Protein AF-A0A353T0E8-F1 (afdb_monomer)

Radius of gyration: 12.52 Å; Cα contacts (8 Å, |Δi|>4): 162; chains: 1; bounding box: 28×27×41 Å

Nearest PDB structures (foldseek):
  6jbz-assembly1_D  TM=9.126E-01  e=7.815E-09  Mycobacterium tuberculosis
  6jc0-assembly1_A  TM=8.804E-01  e=8.354E-09  Mycolicibacterium smegmatis MC2 155
  3po0-assembly1_A  TM=8.542E-01  e=2.592E-08  Haloferax volcanii DS2
  2m19-assembly1_A  TM=8.046E-01  e=1.858E-08  Haloferax volcanii DS2
  4hro-assembly1_A  TM=8.906E-01  e=2.669E-07  Haloferax volcanii DS2

Solvent-accessible surface area (backbone atoms only — not comparable to full-atom values): 5400 Å² total; per-residue (Å²): 133,64,69,24,44,33,34,41,36,37,39,75,71,49,16,66,42,61,74,40,51,65,50,77,45,82,40,56,64,81,38,26,48,45,56,53,50,55,48,43,72,75,68,46,44,74,65,33,35,62,66,50,31,52,98,88,37,79,28,87,57,48,46,44,22,51,73,89,39,79,55,58,92,87,53,39,79,43,72,56,54,67,74,40,39,38,37,44,37,60,64,70,82,77,125

Foldseek 3Di:
DDKAKEKEAEDDCLCVQQVHRIDIDIDHAFAFLLVVLVVCCPPGHPSNNCQQDDPRHGDPQKWKDKQNHTDDPPRRSHTDHHPIYIYIDGNPPDD

Structure (mmCIF, N/CA/C/O backbone):
data_AF-A0A353T0E8-F1
#
_entry.id   AF-A0A353T0E8-F1
#
loop_
_atom_site.group_PDB
_atom_site.id
_atom_site.type_symbol
_atom_site.label_atom_id
_atom_site.label_alt_id
_atom_site.label_comp_id
_atom_site.label_asym_id
_atom_site.label_entity_id
_atom_site.label_seq_id
_atom_site.pdbx_PDB_ins_code
_atom_site.Cartn_x
_atom_site.Cartn_y
_atom_site.Cartn_z
_atom_site.occupancy
_atom_site.B_iso_or_equiv
_atom_site.auth_seq_id
_atom_site.auth_comp_id
_atom_site.auth_asym_id
_atom_site.auth_atom_id
_atom_site.pdbx_PDB_model_num
ATOM 1 N N . MET A 1 1 ? -8.148 3.061 22.865 1.00 60.78 1 MET A N 1
ATOM 2 C CA . MET A 1 1 ? -7.790 3.731 21.601 1.00 60.78 1 MET A CA 1
ATOM 3 C C . MET A 1 1 ? -8.429 2.912 20.509 1.00 60.78 1 MET A C 1
ATOM 5 O O . MET A 1 1 ? -8.284 1.699 20.550 1.00 60.78 1 MET A O 1
ATOM 9 N N . SER A 1 2 ? -9.220 3.533 19.646 1.00 86.00 2 SER A N 1
ATOM 10 C CA . SER A 1 2 ? -9.810 2.830 18.513 1.00 86.00 2 SER A CA 1
ATOM 11 C C . SER A 1 2 ? -8.732 2.599 17.455 1.00 86.00 2 SER A C 1
ATOM 13 O O . SER A 1 2 ? -7.906 3.483 17.214 1.00 86.00 2 SER A O 1
ATOM 15 N N . GLU A 1 3 ? -8.729 1.423 16.845 1.00 93.00 3 GLU A N 1
ATOM 16 C CA . GLU A 1 3 ? -7.846 1.077 15.734 1.00 93.00 3 GLU A CA 1
ATOM 17 C C . GLU A 1 3 ? -8.686 0.843 14.480 1.00 93.00 3 GLU A C 1
ATOM 19 O O . GLU A 1 3 ? -9.836 0.403 14.550 1.00 93.00 3 GLU A O 1
ATOM 24 N N . ILE A 1 4 ? -8.101 1.145 13.330 1.00 95.31 4 ILE A N 1
ATOM 25 C CA . ILE A 1 4 ? -8.641 0.819 12.020 1.00 95.31 4 ILE A CA 1
ATOM 26 C C . ILE A 1 4 ? -7.766 -0.258 11.391 1.00 95.31 4 ILE A C 1
ATOM 28 O O . ILE A 1 4 ? -6.541 -0.225 11.489 1.00 95.31 4 ILE A O 1
ATOM 32 N N . THR A 1 5 ? -8.399 -1.214 10.731 1.00 95.56 5 THR A N 1
ATOM 33 C CA . THR A 1 5 ? -7.716 -2.212 9.914 1.00 95.56 5 THR A CA 1
ATOM 34 C C . THR A 1 5 ? -7.795 -1.771 8.466 1.00 95.56 5 THR A C 1
ATOM 36 O O . THR A 1 5 ? -8.886 -1.519 7.953 1.00 95.56 5 THR A O 1
ATOM 39 N N . VAL A 1 6 ? -6.645 -1.666 7.812 1.00 96.44 6 VAL A N 1
ATOM 40 C CA . VAL A 1 6 ? -6.540 -1.327 6.393 1.00 96.44 6 VAL A CA 1
ATOM 41 C C . VAL A 1 6 ? -5.859 -2.480 5.690 1.00 96.44 6 VAL A C 1
ATOM 43 O O . VAL A 1 6 ? -4.844 -3.000 6.155 1.00 96.44 6 VAL A O 1
ATOM 46 N N . SER A 1 7 ? -6.418 -2.892 4.562 1.00 96.12 7 SER A N 1
ATOM 47 C CA . SER A 1 7 ? -5.871 -4.000 3.796 1.00 96.12 7 SER A CA 1
ATOM 48 C C . SER A 1 7 ? -5.071 -3.490 2.603 1.00 96.12 7 SER A C 1
ATOM 50 O O . SER A 1 7 ? -5.528 -2.619 1.871 1.00 96.12 7 SER A O 1
ATOM 52 N N . ILE A 1 8 ? -3.854 -3.995 2.427 1.00 95.62 8 ILE A N 1
ATOM 53 C CA . ILE A 1 8 ? -2.921 -3.591 1.377 1.00 95.62 8 ILE A CA 1
ATOM 54 C C . ILE A 1 8 ? -2.781 -4.752 0.405 1.00 95.62 8 ILE A C 1
ATOM 56 O O . ILE A 1 8 ? -2.293 -5.822 0.771 1.00 95.62 8 ILE A O 1
ATOM 60 N N . SER A 1 9 ? -3.189 -4.532 -0.836 1.00 95.06 9 SER A N 1
ATOM 61 C CA . SER A 1 9 ? -3.134 -5.513 -1.913 1.00 95.06 9 SER A CA 1
ATOM 62 C C . SER A 1 9 ? -1.995 -5.173 -2.876 1.00 95.06 9 SER A C 1
ATOM 64 O O . SER A 1 9 ? -1.945 -4.083 -3.454 1.00 95.06 9 SER A O 1
ATOM 66 N N . TYR A 1 10 ? -1.078 -6.122 -3.055 1.00 93.44 10 TYR A N 1
ATOM 67 C CA . TYR A 1 10 ? 0.064 -6.015 -3.958 1.00 93.44 10 TYR A CA 1
ATOM 68 C C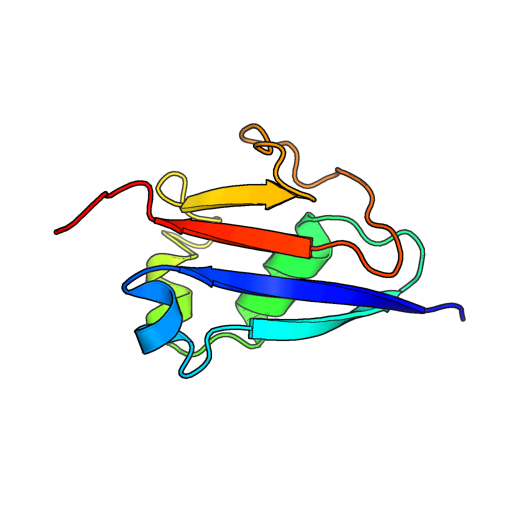 . TYR A 1 10 ? -0.244 -6.688 -5.292 1.00 93.44 10 TYR A C 1
ATOM 70 O O . TYR A 1 10 ? -0.748 -7.812 -5.335 1.00 93.44 10 TYR A O 1
ATOM 78 N N . PHE A 1 11 ? 0.121 -6.024 -6.388 1.00 90.81 11 PHE A N 1
ATOM 79 C CA . PHE A 1 11 ? -0.111 -6.526 -7.740 1.00 90.81 11 PHE A CA 1
ATOM 80 C C . PHE A 1 11 ? 1.185 -6.717 -8.528 1.00 90.81 11 PHE A C 1
ATOM 82 O O . PHE A 1 11 ? 2.198 -6.055 -8.290 1.00 90.81 11 PHE A O 1
ATOM 89 N N . ASN A 1 12 ? 1.121 -7.616 -9.514 1.00 88.75 12 ASN A N 1
ATOM 90 C CA . ASN A 1 12 ? 2.240 -7.976 -10.383 1.00 88.75 12 ASN A CA 1
ATOM 91 C C . ASN A 1 12 ? 3.485 -8.388 -9.563 1.00 88.75 12 ASN A C 1
ATOM 93 O O . ASN A 1 12 ? 3.362 -9.081 -8.550 1.00 88.75 12 ASN A O 1
ATOM 97 N N . ILE A 1 13 ? 4.672 -7.934 -9.970 1.00 87.69 13 ILE A N 1
ATOM 98 C CA . ILE A 1 13 ? 5.952 -8.226 -9.325 1.00 87.69 13 ILE A CA 1
ATOM 99 C C . ILE A 1 13 ? 6.008 -7.801 -7.847 1.00 87.69 13 ILE A C 1
ATOM 101 O O . ILE A 1 13 ? 6.744 -8.401 -7.066 1.00 87.69 13 ILE A O 1
ATOM 105 N N . LEU A 1 14 ? 5.187 -6.829 -7.420 1.00 89.44 14 LEU A N 1
ATOM 106 C CA . LEU A 1 14 ? 5.141 -6.407 -6.017 1.00 89.44 14 LEU A CA 1
ATOM 107 C C . LEU A 1 14 ? 4.651 -7.531 -5.103 1.00 89.44 14 LEU A C 1
ATOM 109 O O . LEU A 1 14 ? 5.160 -7.658 -3.996 1.00 89.44 14 LEU A O 1
ATOM 113 N N . ALA A 1 15 ? 3.721 -8.375 -5.563 1.00 90.75 15 ALA A N 1
ATOM 114 C CA . ALA A 1 15 ? 3.255 -9.519 -4.780 1.00 90.75 15 ALA A CA 1
ATOM 115 C C . ALA A 1 15 ? 4.368 -10.557 -4.576 1.00 90.75 15 ALA A C 1
ATOM 117 O O . ALA A 1 15 ? 4.481 -11.153 -3.507 1.00 90.75 15 ALA A O 1
ATOM 118 N N . SER A 1 16 ? 5.222 -10.748 -5.587 1.00 89.69 16 SER A N 1
ATOM 119 C CA . SER A 1 16 ? 6.399 -11.613 -5.484 1.00 89.69 16 SER A CA 1
ATOM 120 C C . SER A 1 16 ? 7.427 -11.048 -4.504 1.00 89.69 16 SER A C 1
ATOM 122 O O . SER A 1 16 ? 7.949 -11.797 -3.686 1.00 89.69 16 SER A O 1
ATOM 124 N N . TYR A 1 17 ? 7.683 -9.736 -4.536 1.00 90.50 17 TYR A N 1
ATOM 125 C CA . TYR A 1 17 ? 8.615 -9.085 -3.605 1.00 90.50 17 TYR A CA 1
ATOM 126 C C . TYR A 1 17 ? 8.082 -8.999 -2.172 1.00 90.50 17 TYR A C 1
ATOM 128 O O . TYR A 1 17 ? 8.854 -9.106 -1.219 1.00 90.50 17 TYR A O 1
ATOM 136 N N . ALA A 1 18 ? 6.770 -8.837 -2.006 1.00 89.06 18 ALA A N 1
ATOM 137 C CA . ALA A 1 18 ? 6.109 -8.885 -0.708 1.00 89.06 18 ALA A CA 1
ATOM 138 C C . ALA A 1 18 ? 6.007 -10.316 -0.148 1.00 89.06 18 ALA A C 1
ATOM 140 O O . ALA A 1 18 ? 5.788 -10.486 1.047 1.00 89.06 18 ALA A O 1
ATOM 141 N N . GLY A 1 19 ? 6.107 -11.345 -0.999 1.00 90.44 19 GLY A N 1
ATOM 142 C CA . GLY A 1 19 ? 5.848 -12.744 -0.637 1.00 90.44 19 GLY A CA 1
ATOM 143 C C . GLY A 1 19 ? 4.367 -13.061 -0.373 1.00 90.44 19 GLY A C 1
ATOM 144 O O . GLY A 1 19 ? 4.013 -14.212 -0.132 1.00 90.44 19 GLY A O 1
ATOM 145 N N . THR A 1 20 ? 3.490 -12.057 -0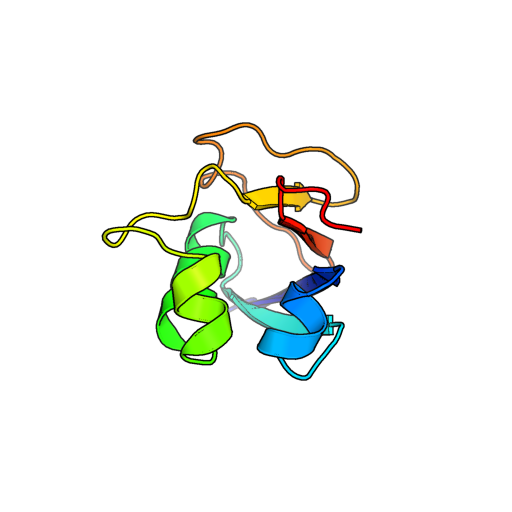.445 1.00 91.56 20 THR A N 1
ATOM 146 C CA . THR A 1 20 ? 2.041 -12.165 -0.271 1.00 91.56 20 THR A CA 1
ATOM 147 C C . THR A 1 20 ? 1.322 -11.241 -1.250 1.00 91.56 20 THR A C 1
ATOM 149 O O . THR A 1 20 ? 1.863 -10.234 -1.703 1.00 91.56 20 THR A O 1
ATOM 152 N N . ARG A 1 21 ? 0.067 -11.565 -1.565 1.00 91.25 21 ARG A N 1
ATOM 153 C CA . ARG A 1 21 ? -0.810 -10.704 -2.372 1.00 91.25 21 ARG A CA 1
ATOM 154 C C . ARG A 1 21 ? -1.556 -9.671 -1.541 1.00 91.25 21 ARG A C 1
ATOM 156 O O . ARG A 1 21 ? -1.962 -8.654 -2.089 1.00 91.25 21 ARG A O 1
ATOM 163 N N . LYS A 1 22 ? -1.755 -9.937 -0.251 1.00 93.44 22 LYS A N 1
ATOM 164 C CA . LYS A 1 22 ? -2.524 -9.078 0.646 1.00 93.44 22 LYS A CA 1
ATOM 165 C C . LYS A 1 22 ? -1.921 -9.110 2.044 1.00 93.44 22 LYS A C 1
ATOM 167 O O . LYS A 1 22 ? -1.511 -10.172 2.512 1.00 93.44 22 LYS A O 1
ATOM 172 N N . VAL A 1 23 ? -1.856 -7.954 2.689 1.00 93.81 23 VAL A N 1
ATOM 173 C CA . VAL A 1 23 ? -1.490 -7.813 4.101 1.00 93.81 23 VAL A CA 1
ATOM 174 C C . VAL A 1 23 ? -2.493 -6.892 4.778 1.00 93.81 23 VAL A C 1
ATOM 176 O O . VAL A 1 23 ? -2.980 -5.948 4.163 1.00 93.81 23 VAL A O 1
ATOM 179 N N . GLU A 1 24 ? -2.825 -7.173 6.027 1.00 94.12 24 GLU A N 1
ATOM 180 C CA . GLU A 1 24 ? -3.666 -6.302 6.841 1.00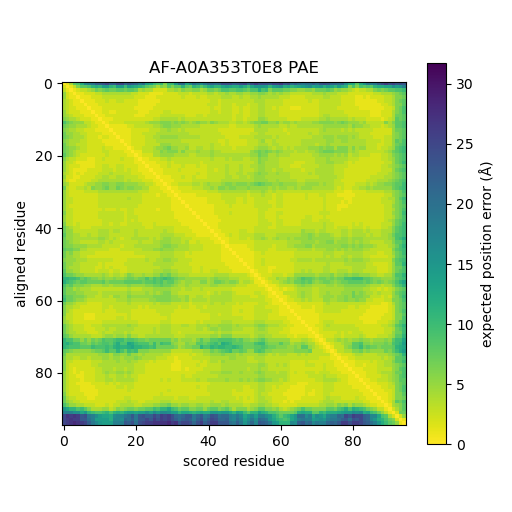 94.12 24 GLU A CA 1
ATOM 181 C C . GLU A 1 24 ? -2.784 -5.560 7.835 1.00 94.12 24 GLU A C 1
ATOM 183 O O . GLU A 1 24 ? -1.884 -6.146 8.439 1.00 94.12 24 GLU A O 1
ATOM 188 N N . VAL A 1 25 ? -3.020 -4.259 7.969 1.00 93.50 25 VAL A N 1
ATOM 189 C CA . VAL A 1 25 ? -2.268 -3.389 8.867 1.00 93.50 25 VAL A CA 1
ATOM 190 C C . VAL A 1 25 ? -3.245 -2.706 9.808 1.00 93.50 25 VAL A C 1
ATOM 192 O O . VAL A 1 25 ? -4.183 -2.037 9.368 1.00 93.50 25 VAL A O 1
ATOM 195 N N . SER A 1 26 ? -2.999 -2.867 11.105 1.00 94.12 26 SER A N 1
ATOM 196 C CA . SER A 1 26 ? -3.700 -2.132 12.154 1.00 94.12 26 SER A CA 1
ATOM 197 C C . SER A 1 26 ? -3.027 -0.781 12.366 1.00 94.12 26 SER A C 1
ATOM 199 O O . SER A 1 26 ? -1.816 -0.701 12.582 1.00 94.12 26 SER A O 1
ATOM 201 N N . LEU A 1 27 ? -3.812 0.286 12.278 1.00 93.25 27 LEU A N 1
ATOM 202 C CA . LEU A 1 27 ? -3.379 1.667 12.466 1.00 93.25 27 LEU A CA 1
ATOM 203 C C . LEU A 1 27 ? -4.297 2.365 13.475 1.00 93.25 27 LEU A C 1
ATOM 205 O O . LEU A 1 27 ? -5.458 1.980 13.612 1.00 93.25 27 LEU A O 1
ATOM 209 N N . PRO A 1 28 ? -3.827 3.411 14.173 1.00 93.19 28 PRO A N 1
ATOM 210 C CA . PRO A 1 28 ? -4.694 4.194 15.046 1.00 93.19 28 PRO A CA 1
ATOM 211 C C . PRO A 1 28 ? -5.827 4.867 14.257 1.00 93.19 28 PRO A C 1
ATOM 213 O O . PRO A 1 28 ? -5.661 5.250 13.096 1.00 93.19 28 PRO A O 1
ATOM 216 N N . GLU A 1 29 ? -6.986 5.046 14.893 1.00 92.00 29 GLU A N 1
ATOM 217 C CA . GLU A 1 29 ? -8.079 5.832 14.314 1.00 92.00 29 GLU A CA 1
ATOM 218 C C . GLU A 1 29 ? -7.611 7.262 13.986 1.00 92.00 29 GLU A C 1
ATOM 220 O O . GLU A 1 29 ? -6.901 7.896 14.767 1.00 92.00 29 GLU A O 1
ATOM 225 N N . GLY A 1 30 ? -7.985 7.757 12.801 1.00 91.94 30 GLY A N 1
ATOM 226 C CA . GLY A 1 30 ? -7.490 9.028 12.259 1.00 91.94 30 GLY A CA 1
ATOM 227 C C . GLY A 1 30 ? -6.186 8.913 11.461 1.00 91.94 30 GLY A C 1
ATOM 228 O O . GLY A 1 30 ? -5.679 9.929 10.987 1.00 91.94 30 GLY A O 1
ATOM 229 N N . ALA A 1 3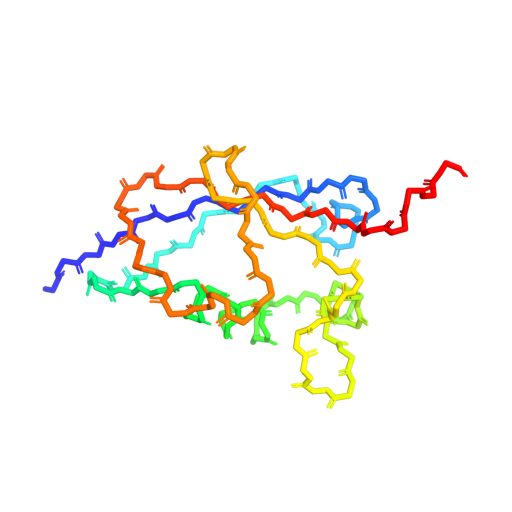1 ? -5.652 7.700 11.274 1.00 94.62 31 ALA A N 1
ATOM 230 C CA . ALA A 1 31 ? -4.516 7.474 10.391 1.00 94.62 31 ALA A CA 1
ATOM 231 C C . ALA A 1 31 ? -4.816 7.862 8.933 1.00 94.62 31 ALA A C 1
ATOM 233 O O . ALA A 1 31 ? -5.958 7.915 8.469 1.00 94.62 31 ALA A O 1
ATOM 234 N N . THR A 1 32 ? -3.742 8.114 8.195 1.00 95.50 32 THR A N 1
ATOM 23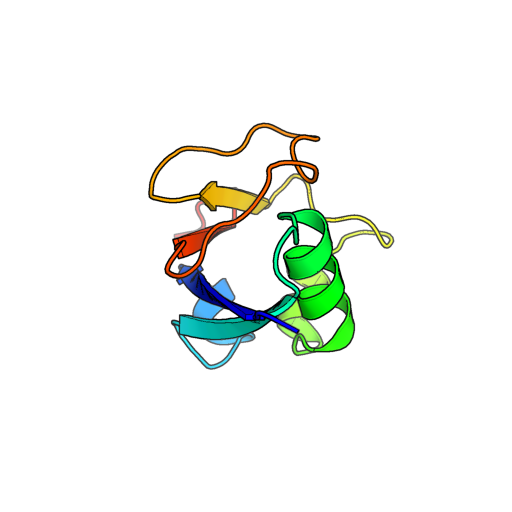5 C CA . THR A 1 32 ? -3.761 8.540 6.792 1.00 95.50 32 THR A CA 1
ATOM 236 C C . THR A 1 32 ? -2.936 7.588 5.934 1.00 95.50 32 THR A C 1
ATOM 238 O O . THR A 1 32 ? -2.186 6.757 6.452 1.00 95.50 32 THR A O 1
ATOM 241 N N . LEU A 1 33 ? -3.010 7.733 4.610 1.00 92.69 33 LEU A N 1
ATOM 242 C CA . LEU A 1 33 ? -2.154 6.977 3.687 1.00 92.69 33 LEU A CA 1
ATOM 243 C C . LEU A 1 33 ? -0.657 7.125 4.012 1.00 92.69 33 LEU A C 1
ATOM 245 O O . LEU A 1 33 ? 0.090 6.166 3.835 1.00 92.69 33 LEU A O 1
ATOM 249 N N . ARG A 1 34 ? -0.216 8.278 4.537 1.00 92.25 34 ARG A N 1
ATOM 250 C CA . ARG A 1 34 ? 1.158 8.479 5.023 1.00 92.25 34 ARG A CA 1
ATOM 251 C C . ARG A 1 34 ? 1.542 7.438 6.067 1.00 92.25 34 ARG A C 1
ATOM 253 O O . ARG A 1 34 ? 2.607 6.849 5.951 1.00 92.25 34 ARG A O 1
ATOM 260 N N . HIS A 1 35 ? 0.671 7.182 7.038 1.00 93.94 35 HIS A N 1
ATOM 261 C CA . HIS A 1 35 ? 0.943 6.223 8.108 1.00 93.94 35 HIS A CA 1
ATOM 262 C C . HIS A 1 35 ? 1.090 4.797 7.561 1.00 93.94 35 HIS A C 1
ATOM 264 O O . HIS A 1 35 ? 1.944 4.044 8.023 1.00 93.94 35 HIS A O 1
ATOM 270 N N . VAL A 1 36 ? 0.311 4.436 6.533 1.00 93.12 36 VAL A N 1
ATOM 271 C CA . VAL A 1 36 ? 0.481 3.158 5.822 1.00 93.12 36 VAL A CA 1
ATOM 272 C C . VAL A 1 36 ? 1.837 3.108 5.118 1.00 93.12 36 VAL A C 1
ATOM 274 O O . VAL A 1 36 ? 2.557 2.123 5.240 1.00 93.12 36 VAL A O 1
ATOM 277 N N . VAL A 1 37 ? 2.214 4.171 4.403 1.00 91.31 37 VAL A N 1
ATOM 278 C CA . VAL A 1 37 ? 3.508 4.250 3.709 1.00 91.31 37 VAL A CA 1
ATOM 279 C C . VAL A 1 37 ? 4.672 4.159 4.698 1.00 91.31 37 VAL A C 1
ATOM 281 O O . VAL A 1 37 ? 5.597 3.391 4.469 1.00 91.31 37 VAL A O 1
ATOM 284 N N . GLU A 1 38 ? 4.615 4.858 5.828 1.00 91.75 38 GLU A N 1
ATOM 285 C CA . GLU A 1 38 ? 5.622 4.768 6.895 1.00 91.75 38 GLU A CA 1
ATOM 286 C C . GLU A 1 38 ? 5.682 3.372 7.529 1.00 91.75 38 GLU A C 1
ATOM 288 O O . GLU A 1 38 ? 6.755 2.898 7.905 1.00 91.75 38 GLU A O 1
ATOM 293 N N . HIS A 1 39 ? 4.541 2.688 7.642 1.00 91.88 39 HIS A N 1
ATOM 294 C CA . HIS A 1 39 ? 4.508 1.300 8.084 1.00 91.88 39 HIS A CA 1
ATOM 295 C C . HIS A 1 39 ? 5.210 0.380 7.074 1.00 91.88 39 HIS A C 1
ATOM 297 O O . HIS A 1 39 ? 5.998 -0.477 7.478 1.00 91.88 39 HIS A O 1
ATOM 303 N N . LEU A 1 40 ? 4.973 0.576 5.774 1.00 90.81 40 LEU A N 1
ATOM 304 C CA . LEU A 1 40 ? 5.647 -0.167 4.707 1.00 90.81 40 LEU A CA 1
ATOM 305 C C . LEU A 1 40 ? 7.149 0.127 4.663 1.00 90.81 40 LEU A C 1
ATOM 307 O O . LEU A 1 40 ? 7.927 -0.804 4.502 1.00 90.81 40 LEU A O 1
ATOM 311 N N . ASP A 1 41 ? 7.571 1.374 4.862 1.00 90.38 41 ASP A N 1
ATOM 312 C CA . ASP A 1 41 ? 8.991 1.754 4.919 1.00 90.38 41 ASP A CA 1
ATOM 313 C C . ASP A 1 41 ? 9.756 0.957 5.989 1.00 90.38 41 ASP A C 1
ATOM 315 O O . ASP A 1 41 ? 10.872 0.497 5.760 1.00 90.38 41 ASP A O 1
ATOM 319 N N . LYS A 1 42 ? 9.119 0.717 7.140 1.00 89.75 42 LYS A N 1
ATOM 320 C CA . LYS A 1 42 ? 9.730 0.018 8.281 1.00 89.75 42 LYS A CA 1
ATOM 321 C C . LYS A 1 42 ? 9.625 -1.506 8.221 1.00 89.75 42 LYS A C 1
ATOM 323 O O . LYS A 1 42 ? 10.475 -2.180 8.798 1.00 89.75 42 LYS A O 1
ATOM 328 N N . ASN A 1 43 ? 8.579 -2.047 7.593 1.00 88.94 43 ASN A N 1
ATOM 329 C CA . ASN A 1 43 ? 8.245 -3.478 7.668 1.00 88.94 43 ASN A CA 1
ATOM 330 C C . ASN A 1 43 ? 8.355 -4.224 6.328 1.00 88.94 43 ASN A C 1
ATOM 332 O O . ASN A 1 43 ? 8.258 -5.451 6.309 1.00 88.94 43 ASN A O 1
ATOM 336 N N . ALA A 1 44 ? 8.533 -3.526 5.203 1.00 88.12 44 ALA A N 1
ATOM 337 C CA . ALA A 1 44 ? 8.690 -4.174 3.906 1.00 88.12 44 ALA A CA 1
ATOM 338 C C . ALA A 1 44 ? 9.985 -4.998 3.833 1.00 88.12 44 ALA A C 1
ATOM 340 O O . ALA A 1 44 ? 11.015 -4.649 4.410 1.00 88.12 44 ALA A O 1
ATOM 341 N N . SER A 1 45 ? 9.952 -6.075 3.042 1.00 88.94 45 SER A N 1
ATOM 342 C CA . SER A 1 45 ? 11.170 -6.783 2.643 1.00 88.94 45 SER A CA 1
ATOM 343 C C . SER A 1 45 ? 12.110 -5.833 1.892 1.00 88.94 45 SER A C 1
ATOM 345 O O . SER A 1 45 ? 11.664 -4.891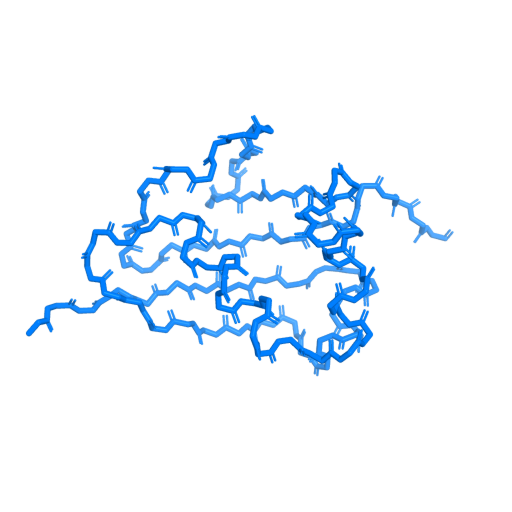 1.238 1.00 88.94 45 SER A O 1
ATOM 347 N N . GLN A 1 46 ? 13.417 -6.102 1.914 1.00 89.38 46 GLN A N 1
ATOM 348 C CA . GLN A 1 46 ? 14.404 -5.253 1.236 1.00 89.38 46 GLN A CA 1
ATOM 349 C C . GLN A 1 46 ? 14.095 -5.059 -0.262 1.00 89.38 46 GLN A C 1
ATOM 351 O O . GLN A 1 46 ? 14.279 -3.970 -0.799 1.00 89.38 46 GLN A O 1
ATOM 356 N N . GLN A 1 47 ? 13.599 -6.101 -0.936 1.00 89.50 47 GLN A N 1
ATOM 357 C CA . GLN A 1 47 ? 13.235 -6.053 -2.357 1.00 89.50 47 GLN A CA 1
ATOM 358 C C . GLN A 1 47 ? 12.000 -5.183 -2.598 1.00 89.50 47 GLN A C 1
ATOM 360 O O . GLN A 1 47 ? 11.989 -4.370 -3.519 1.00 89.50 47 GLN A O 1
ATOM 365 N N . LEU A 1 48 ? 10.968 -5.331 -1.761 1.00 89.94 48 LEU A N 1
ATOM 366 C CA . LEU A 1 48 ? 9.764 -4.511 -1.851 1.00 89.94 48 LEU A CA 1
ATOM 367 C C . LEU A 1 48 ? 10.093 -3.047 -1.537 1.00 89.94 48 LEU A C 1
ATOM 369 O O . LEU A 1 48 ? 9.672 -2.154 -2.269 1.00 89.94 48 LEU A O 1
ATOM 373 N N . HIS A 1 49 ? 10.901 -2.810 -0.503 1.00 91.44 49 HIS A N 1
ATOM 374 C CA . HIS A 1 49 ? 11.349 -1.482 -0.091 1.00 91.44 49 HIS A CA 1
ATOM 375 C C . HIS A 1 49 ? 12.056 -0.735 -1.227 1.00 91.44 49 HIS A C 1
ATOM 377 O O . HIS A 1 49 ? 11.649 0.370 -1.558 1.00 91.44 49 HIS A O 1
ATOM 383 N N . GLN A 1 50 ? 13.014 -1.365 -1.915 1.00 89.19 50 GLN A N 1
ATOM 384 C CA . GLN A 1 50 ? 13.740 -0.747 -3.040 1.00 89.19 50 GLN A CA 1
ATOM 385 C C . GLN A 1 50 ? 12.849 -0.333 -4.220 1.00 89.19 50 GLN A C 1
ATOM 387 O O . GLN A 1 50 ? 13.218 0.536 -5.011 1.00 89.19 50 GLN A O 1
ATOM 392 N N . VAL A 1 51 ? 11.693 -0.977 -4.376 1.00 89.00 51 VAL A N 1
ATOM 393 C CA . VAL A 1 51 ? 10.750 -0.688 -5.462 1.00 89.00 51 VAL A CA 1
ATOM 394 C C . VAL A 1 51 ? 9.733 0.367 -5.035 1.00 89.00 51 VAL A C 1
ATOM 396 O O . VAL A 1 51 ? 9.410 1.266 -5.820 1.00 89.00 51 VAL A O 1
ATOM 399 N N . LEU A 1 52 ? 9.249 0.275 -3.793 1.00 89.88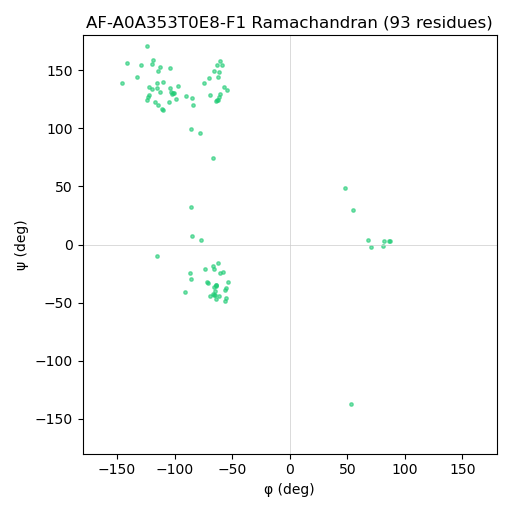 52 LEU A N 1
ATOM 400 C CA . LEU A 1 52 ? 8.313 1.230 -3.206 1.00 89.88 52 LEU A CA 1
ATOM 401 C C . LEU A 1 52 ? 8.968 2.571 -2.881 1.00 89.88 52 LEU A C 1
ATOM 403 O O . LEU A 1 52 ? 8.305 3.595 -3.004 1.00 89.88 52 LEU A O 1
ATOM 407 N N . PHE A 1 53 ? 10.247 2.583 -2.515 1.00 90.12 53 PHE A N 1
ATOM 408 C CA . PHE A 1 53 ? 10.978 3.770 -2.095 1.00 90.12 53 PHE A CA 1
ATOM 409 C C . PHE A 1 53 ? 12.205 3.988 -2.975 1.00 90.12 53 PHE A C 1
ATOM 411 O O . PHE A 1 53 ? 13.038 3.105 -3.159 1.00 90.12 53 PHE A O 1
ATOM 418 N N . GLN A 1 54 ? 12.345 5.200 -3.504 1.00 85.88 54 GLN A N 1
ATOM 419 C CA . GLN A 1 54 ? 13.522 5.624 -4.254 1.00 85.88 54 GLN A CA 1
ATOM 420 C C . 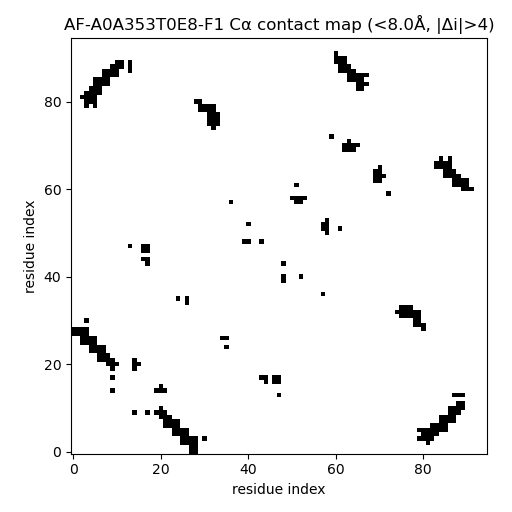GLN A 1 54 ? 14.106 6.869 -3.600 1.00 85.88 54 GLN A C 1
ATOM 422 O O . GLN A 1 54 ? 13.407 7.855 -3.398 1.00 85.88 54 GLN A O 1
ATOM 427 N N . LYS A 1 55 ? 15.405 6.831 -3.279 1.00 83.88 55 LYS A N 1
ATOM 428 C CA . LYS A 1 55 ? 16.118 7.934 -2.602 1.00 83.88 55 LYS A CA 1
ATOM 429 C C . LYS A 1 55 ? 15.469 8.377 -1.275 1.00 83.88 55 LYS A C 1
ATOM 431 O O . LYS A 1 55 ? 15.587 9.535 -0.897 1.00 83.88 55 LYS A O 1
ATOM 436 N N . GLY A 1 56 ? 14.810 7.452 -0.574 1.00 79.88 56 GLY A N 1
ATOM 437 C CA . GLY A 1 56 ? 14.126 7.728 0.694 1.00 79.88 56 GLY A CA 1
ATOM 438 C C . GLY A 1 56 ? 12.729 8.338 0.552 1.00 79.88 56 GLY A C 1
ATOM 439 O O . GLY A 1 56 ? 12.100 8.629 1.562 1.00 79.88 56 GLY A O 1
ATOM 440 N N . GLU A 1 57 ? 12.220 8.506 -0.671 1.00 85.44 57 GLU A N 1
ATOM 441 C CA . GLU A 1 57 ? 10.851 8.960 -0.924 1.00 85.44 57 GLU A CA 1
ATOM 442 C C . GLU A 1 57 ? 10.011 7.852 -1.555 1.00 85.44 57 GLU A C 1
ATOM 444 O O . GLU A 1 57 ? 10.531 6.986 -2.265 1.00 85.44 57 GLU A O 1
ATOM 449 N N . PHE A 1 58 ? 8.695 7.893 -1.330 1.00 87.44 58 PHE A N 1
ATOM 450 C CA . PHE A 1 58 ? 7.783 6.965 -1.989 1.00 87.44 58 PHE A CA 1
ATOM 451 C C . PHE A 1 58 ? 7.853 7.157 -3.508 1.00 87.44 58 PHE A C 1
ATOM 453 O O . PHE A 1 58 ? 7.732 8.263 -4.037 1.00 87.44 58 PHE A O 1
ATOM 460 N N . SER A 1 59 ? 8.085 6.062 -4.215 1.00 88.50 59 SER A N 1
ATOM 461 C CA . SER A 1 59 ? 8.383 6.044 -5.636 1.00 88.50 59 SER A CA 1
ATOM 462 C C . SER A 1 59 ? 7.209 6.581 -6.455 1.00 88.50 59 SER A C 1
ATOM 464 O O . SER A 1 59 ? 6.107 6.037 -6.433 1.00 88.50 59 SER A O 1
ATOM 466 N N . LYS A 1 60 ? 7.468 7.599 -7.284 1.00 85.81 60 LYS A N 1
ATOM 467 C CA . LYS A 1 60 ? 6.503 8.126 -8.273 1.00 85.81 60 LYS A CA 1
ATOM 468 C C . LYS A 1 60 ? 6.088 7.104 -9.340 1.00 85.81 60 LYS A C 1
ATOM 470 O O . LYS A 1 60 ? 5.102 7.298 -10.051 1.00 85.81 60 LYS A O 1
ATOM 475 N N . TYR A 1 61 ? 6.854 6.018 -9.464 1.00 87.00 61 TYR A N 1
ATOM 476 C CA . TYR A 1 61 ? 6.546 4.894 -10.344 1.00 87.00 61 TYR A CA 1
ATOM 477 C C . TYR A 1 61 ? 5.603 3.887 -9.691 1.00 87.00 61 TYR A C 1
ATOM 479 O O . TYR A 1 61 ? 5.379 2.825 -10.259 1.00 87.00 61 TYR A O 1
ATOM 487 N N . ILE A 1 62 ? 5.053 4.189 -8.519 1.00 89.25 62 ILE A N 1
ATOM 488 C CA . ILE A 1 62 ? 4.033 3.386 -7.865 1.00 89.25 62 ILE A CA 1
ATOM 489 C C . ILE A 1 62 ? 2.727 4.174 -7.857 1.00 89.25 62 ILE A C 1
ATOM 491 O O . ILE A 1 62 ? 2.686 5.351 -7.504 1.00 89.25 62 ILE A O 1
ATOM 495 N N . LYS A 1 63 ? 1.642 3.522 -8.273 1.00 90.69 63 LYS A N 1
ATOM 496 C CA . LYS A 1 63 ? 0.287 4.063 -8.194 1.00 90.69 63 LYS A CA 1
ATOM 497 C C . LYS A 1 63 ? -0.431 3.431 -7.013 1.00 90.69 63 LYS A C 1
ATOM 499 O O . LYS A 1 63 ? -0.445 2.210 -6.867 1.00 90.69 63 LYS A O 1
ATOM 504 N N . ILE A 1 64 ? -1.020 4.289 -6.188 1.00 91.69 64 ILE A N 1
ATOM 505 C CA . ILE A 1 64 ? -1.839 3.903 -5.044 1.00 91.69 64 ILE A CA 1
ATOM 506 C C . ILE A 1 64 ? -3.298 4.104 -5.430 1.00 91.69 64 ILE A C 1
ATOM 508 O O . ILE A 1 64 ? -3.678 5.169 -5.917 1.00 91.69 64 ILE A O 1
ATOM 512 N N . PHE A 1 65 ? -4.119 3.097 -5.173 1.00 93.75 65 PHE A N 1
ATOM 513 C CA . PHE A 1 65 ? -5.566 3.219 -5.205 1.00 93.75 65 PHE A CA 1
ATOM 514 C C . PHE A 1 65 ? -6.101 2.991 -3.800 1.00 93.75 65 PHE A C 1
ATOM 516 O O . PHE A 1 65 ? -5.633 2.098 -3.102 1.00 93.75 65 PHE A O 1
ATOM 523 N N . LEU A 1 66 ? -7.084 3.783 -3.400 1.00 95.19 66 LEU A N 1
ATOM 524 C CA . LEU A 1 66 ? -7.836 3.593 -2.169 1.00 95.19 66 LEU A CA 1
ATOM 525 C C . LEU A 1 66 ? -9.273 3.268 -2.565 1.00 95.19 66 LEU A C 1
ATOM 527 O O . LEU A 1 66 ? -9.899 4.056 -3.270 1.00 95.19 66 LEU A O 1
ATOM 531 N N . ASN A 1 67 ? -9.775 2.098 -2.173 1.00 94.19 67 ASN A N 1
ATOM 532 C CA . ASN A 1 67 ? -11.113 1.615 -2.524 1.00 94.19 67 ASN A CA 1
ATOM 533 C C . ASN A 1 67 ? -11.421 1.755 -4.028 1.00 94.19 67 ASN A C 1
ATOM 535 O O . ASN A 1 67 ? -12.453 2.296 -4.417 1.00 94.19 67 ASN A O 1
ATOM 539 N N . GLN A 1 68 ? -10.497 1.299 -4.882 1.00 92.50 68 GLN A N 1
ATOM 540 C CA . GLN A 1 68 ? -10.580 1.368 -6.355 1.00 92.50 68 GLN A CA 1
ATOM 541 C C . GLN A 1 68 ? -10.496 2.782 -6.958 1.00 92.50 68 GLN A C 1
ATOM 543 O O . GLN A 1 68 ? -10.555 2.933 -8.177 1.00 92.50 68 GLN A O 1
ATOM 548 N N . GLN A 1 69 ? -10.280 3.820 -6.150 1.00 93.00 69 GLN A N 1
ATOM 549 C CA . GLN A 1 69 ? -10.076 5.184 -6.632 1.00 93.00 69 GLN A CA 1
ATOM 550 C C . GLN A 1 69 ? -8.590 5.540 -6.644 1.00 93.00 69 GLN A C 1
ATOM 552 O O . GLN A 1 69 ? -7.892 5.353 -5.650 1.00 93.00 69 GLN A O 1
ATOM 557 N N . LEU A 1 70 ? -8.101 6.074 -7.767 1.00 91.44 70 LEU A N 1
ATOM 558 C CA . LEU A 1 70 ? -6.708 6.501 -7.891 1.00 91.44 70 LEU A CA 1
ATOM 559 C C . LEU A 1 70 ? -6.419 7.652 -6.920 1.00 91.44 70 LEU A C 1
ATOM 561 O O . LEU A 1 70 ? -7.045 8.713 -6.981 1.00 91.44 70 LEU A O 1
ATOM 565 N N . VAL A 1 71 ? -5.422 7.457 -6.063 1.00 91.06 71 VAL A N 1
ATOM 566 C CA . VAL A 1 71 ? -4.908 8.503 -5.186 1.00 91.06 71 VAL A CA 1
ATOM 567 C C . VAL A 1 71 ? -3.889 9.322 -5.974 1.00 91.06 71 VAL A C 1
ATOM 569 O O . VAL A 1 71 ? -2.886 8.801 -6.461 1.00 91.06 71 VAL A O 1
ATOM 572 N N . GLY A 1 72 ? -4.163 10.618 -6.119 1.00 84.56 72 GLY A N 1
ATOM 573 C CA . GLY A 1 72 ? -3.250 11.548 -6.781 1.00 84.56 72 GLY A CA 1
ATOM 574 C C . GLY A 1 72 ? -1.913 11.688 -6.049 1.00 84.56 72 GLY A C 1
ATOM 575 O O . GLY A 1 72 ? -1.827 11.514 -4.832 1.00 84.56 72 GLY A O 1
ATOM 576 N N . GLU A 1 73 ? -0.873 12.050 -6.796 1.00 77.88 73 GLU A N 1
ATOM 577 C CA . GLU A 1 73 ? 0.454 12.341 -6.247 1.00 77.88 73 GLU A CA 1
ATOM 578 C C . GLU A 1 73 ? 0.355 13.422 -5.152 1.00 77.88 73 GLU A C 1
ATOM 580 O O . GLU A 1 73 ? -0.352 14.418 -5.306 1.00 77.88 73 GLU A O 1
ATOM 585 N N . GLY A 1 74 ? 1.008 13.193 -4.007 1.00 76.06 74 GLY A N 1
ATOM 586 C CA . GLY A 1 74 ? 0.980 14.109 -2.859 1.00 76.06 74 GLY A CA 1
ATOM 587 C C . GLY A 1 74 ? -0.251 14.011 -1.945 1.00 76.06 74 GLY A C 1
ATOM 588 O O . GLY A 1 74 ? -0.291 14.685 -0.921 1.00 76.06 74 GLY A O 1
ATOM 589 N N . ARG A 1 75 ? -1.237 13.148 -2.232 1.00 85.75 75 ARG A N 1
ATOM 590 C CA . ARG A 1 75 ? -2.435 12.971 -1.381 1.00 85.75 75 ARG A CA 1
ATOM 591 C C . ARG A 1 75 ? -2.250 11.973 -0.231 1.00 85.75 75 ARG A C 1
ATOM 593 O O . ARG A 1 75 ? -3.204 11.313 0.175 1.00 85.75 75 ARG A O 1
ATOM 600 N N . LEU A 1 76 ? -1.043 11.866 0.323 1.00 87.50 76 LEU A N 1
ATOM 601 C CA . LEU A 1 76 ? -0.753 10.958 1.443 1.00 87.50 76 LEU A CA 1
ATOM 602 C C . LEU A 1 76 ? -1.470 11.347 2.751 1.00 87.50 76 LEU A C 1
ATOM 604 O O . LEU A 1 76 ? -1.675 10.500 3.612 1.00 87.50 76 LEU A O 1
ATOM 608 N N . GLU A 1 77 ? -1.935 12.590 2.871 1.00 91.56 77 GLU A N 1
ATOM 609 C CA . GLU A 1 77 ? -2.754 13.059 4.001 1.00 91.56 77 GLU A CA 1
ATOM 610 C C . GLU A 1 77 ? -4.223 12.601 3.923 1.00 91.56 77 GLU A C 1
ATOM 612 O O . GLU A 1 77 ? -5.042 12.995 4.748 1.00 91.56 77 GLU A O 1
ATOM 617 N N . THR A 1 78 ? -4.589 11.790 2.924 1.00 92.94 78 THR A N 1
ATOM 618 C CA . THR A 1 78 ? -5.958 11.269 2.797 1.00 92.94 78 THR A CA 1
ATOM 619 C C . THR A 1 78 ? -6.289 10.394 4.013 1.00 92.94 78 THR A C 1
ATOM 621 O O . THR A 1 78 ? -5.541 9.443 4.272 1.00 92.94 78 THR A O 1
ATOM 624 N N . PRO A 1 79 ? -7.374 10.691 4.756 1.00 93.75 79 PRO A N 1
ATOM 625 C CA . PRO A 1 79 ? -7.757 9.929 5.937 1.00 93.75 79 PRO A CA 1
ATOM 626 C C . PRO A 1 79 ? -8.262 8.541 5.555 1.00 93.75 79 PRO A C 1
ATOM 628 O O . PRO A 1 79 ? -8.950 8.376 4.546 1.00 93.75 79 PRO A O 1
ATOM 631 N N . LEU A 1 80 ? -7.936 7.564 6.394 1.00 95.00 80 LEU A N 1
ATOM 632 C CA . LEU A 1 80 ? -8.342 6.175 6.242 1.00 95.00 80 LEU A CA 1
ATOM 633 C C . LEU A 1 80 ? -9.469 5.822 7.206 1.00 95.00 80 LEU A C 1
ATOM 635 O O . LEU A 1 80 ? -9.604 6.392 8.291 1.00 95.00 80 LEU A O 1
ATOM 639 N N . LYS A 1 81 ? -10.277 4.852 6.796 1.00 94.56 81 LYS A N 1
ATOM 640 C CA . LYS A 1 81 ? -11.359 4.269 7.581 1.00 94.56 81 LYS A CA 1
ATOM 641 C C . LYS A 1 81 ? -11.108 2.785 7.803 1.00 94.56 81 LYS A C 1
ATOM 643 O O . LYS A 1 81 ? -10.380 2.129 7.062 1.00 94.56 81 LYS A O 1
ATOM 648 N N . ASN A 1 82 ? -11.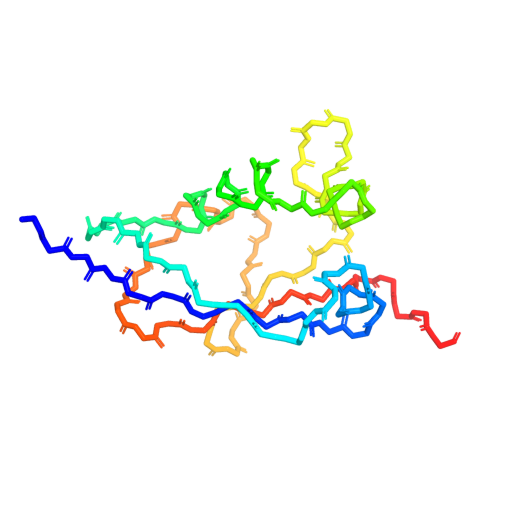745 2.250 8.839 1.00 95.25 82 ASN A N 1
ATOM 649 C CA . ASN A 1 82 ? -11.718 0.819 9.096 1.00 95.25 82 ASN A CA 1
ATOM 650 C C . ASN A 1 82 ? -12.320 0.043 7.916 1.00 95.25 82 ASN A C 1
ATOM 652 O O . ASN A 1 82 ? -13.434 0.346 7.488 1.00 95.25 82 ASN A O 1
ATOM 656 N N . GLY A 1 83 ? -11.594 -0.963 7.434 1.00 95.00 83 GLY A N 1
ATOM 657 C CA . GLY A 1 83 ? -11.973 -1.785 6.288 1.00 95.00 83 GLY A CA 1
ATOM 658 C C . GLY A 1 83 ? -11.564 -1.217 4.928 1.00 95.00 83 GLY A C 1
ATOM 659 O O . GLY A 1 83 ? -11.889 -1.837 3.917 1.00 95.00 83 GLY A O 1
ATOM 660 N N . ASP A 1 84 ? -10.858 -0.082 4.877 1.00 96.06 84 ASP A N 1
ATOM 661 C CA . ASP A 1 84 ? -10.358 0.456 3.611 1.00 96.06 84 ASP A CA 1
ATOM 662 C C . ASP A 1 84 ? -9.374 -0.513 2.937 1.00 96.06 84 ASP A C 1
ATOM 664 O O . ASP A 1 84 ? -8.560 -1.187 3.580 1.00 96.06 84 ASP A O 1
ATOM 668 N N . GLU A 1 85 ? -9.425 -0.551 1.607 1.00 95.94 85 GLU A N 1
ATOM 669 C CA . GLU A 1 85 ? -8.487 -1.311 0.790 1.00 95.94 85 GLU A CA 1
ATOM 670 C C . GLU A 1 85 ? -7.559 -0.375 0.015 1.00 95.94 85 GLU A C 1
ATOM 672 O O . GLU A 1 85 ? -7.979 0.375 -0.870 1.00 95.94 85 GLU A O 1
ATOM 677 N N . MET A 1 86 ? -6.270 -0.450 0.331 1.00 95.00 86 MET A N 1
ATOM 678 C CA . MET A 1 86 ? -5.197 0.142 -0.447 1.00 95.00 86 MET A CA 1
ATOM 679 C C . MET A 1 86 ? -4.700 -0.877 -1.474 1.00 95.00 86 MET A C 1
ATOM 681 O O . MET A 1 86 ? -4.307 -1.985 -1.129 1.00 95.00 86 MET A O 1
ATOM 685 N N . MET A 1 87 ? -4.630 -0.490 -2.741 1.00 94.44 87 MET A N 1
ATOM 686 C CA . MET A 1 87 ? -4.001 -1.294 -3.784 1.00 94.44 87 MET A CA 1
ATOM 687 C C . MET A 1 87 ? -2.773 -0.582 -4.327 1.00 94.44 87 MET A C 1
ATOM 689 O O . MET A 1 87 ? -2.813 0.616 -4.617 1.00 94.44 87 MET A O 1
ATOM 693 N N . ILE A 1 88 ? -1.688 -1.334 -4.484 1.00 92.19 88 ILE A N 1
ATOM 694 C CA . ILE A 1 88 ? -0.403 -0.811 -4.934 1.00 92.19 88 ILE A CA 1
ATOM 695 C C . ILE A 1 88 ? -0.039 -1.457 -6.267 1.00 92.19 88 ILE A C 1
ATOM 697 O O . ILE A 1 88 ? 0.077 -2.681 -6.373 1.00 92.19 88 ILE A O 1
ATOM 701 N N . PHE A 1 89 ? 0.171 -0.615 -7.278 1.00 90.62 89 PHE A N 1
ATOM 702 C CA . PHE A 1 89 ? 0.528 -1.033 -8.629 1.00 90.62 89 PHE A CA 1
ATOM 703 C C . PHE A 1 89 ? 1.848 -0.401 -9.067 1.00 90.62 89 PHE A C 1
ATOM 705 O O . PHE A 1 89 ? 2.023 0.811 -8.916 1.00 90.62 89 PHE A O 1
ATOM 712 N N . PRO A 1 90 ? 2.764 -1.167 -9.679 1.00 87.56 90 PRO A N 1
ATOM 713 C CA . PRO A 1 90 ? 3.871 -0.567 -10.398 1.00 87.56 90 PRO A CA 1
ATOM 714 C C . PRO A 1 90 ? 3.340 0.128 -11.662 1.00 87.56 90 PRO A C 1
ATOM 716 O O . PRO A 1 90 ? 2.620 -0.466 -12.458 1.00 87.56 90 PRO A O 1
ATOM 719 N N . ALA A 1 91 ? 3.702 1.397 -11.855 1.00 78.62 91 ALA A N 1
ATOM 720 C CA . ALA A 1 91 ? 3.392 2.182 -13.054 1.00 78.62 91 ALA A CA 1
ATOM 721 C C . ALA A 1 91 ? 4.103 1.630 -14.297 1.00 78.62 91 ALA A C 1
ATOM 723 O O . ALA A 1 91 ? 3.683 1.886 -15.423 1.00 78.62 91 ALA A O 1
ATOM 724 N N . ILE A 1 92 ? 5.173 0.860 -14.091 1.00 69.12 92 ILE A N 1
ATOM 725 C CA . ILE A 1 92 ? 5.794 0.069 -15.143 1.00 69.12 92 ILE A CA 1
ATOM 726 C C . ILE A 1 92 ? 4.912 -1.166 -15.331 1.00 69.12 92 ILE A C 1
ATOM 728 O O . ILE A 1 92 ? 5.020 -2.147 -14.593 1.00 69.12 92 ILE A O 1
ATOM 732 N N . ALA A 1 93 ? 4.011 -1.095 -16.307 1.00 53.56 93 ALA A N 1
ATOM 733 C CA . ALA A 1 93 ? 3.305 -2.250 -16.842 1.00 53.56 93 ALA A CA 1
ATOM 734 C C . ALA A 1 93 ? 4.319 -3.150 -17.571 1.00 53.56 93 ALA A C 1
ATOM 736 O O . ALA A 1 93 ? 4.423 -3.129 -18.790 1.00 53.56 93 ALA A O 1
ATOM 737 N N . GLY A 1 94 ? 5.148 -3.866 -16.813 1.00 46.22 94 GLY A N 1
ATOM 738 C CA . GLY A 1 94 ? 6.038 -4.887 -17.348 1.00 46.22 94 GLY A CA 1
ATOM 739 C C . GLY A 1 94 ? 5.280 -6.202 -17.444 1.00 46.22 94 GLY A C 1
ATOM 740 O O . GLY A 1 94 ? 5.085 -6.858 -16.418 1.00 46.22 94 GLY A O 1
ATOM 741 N N . GLY A 1 95 ? 4.810 -6.514 -18.651 1.00 41.38 95 GLY A N 1
ATOM 742 C CA . GLY A 1 95 ? 4.718 -7.889 -19.141 1.00 41.38 95 GLY A CA 1
ATOM 743 C C . GLY A 1 95 ? 6.046 -8.291 -19.767 1.00 41.38 95 GLY A C 1
ATOM 744 O O . GLY A 1 95 ? 6.746 -7.376 -20.262 1.00 41.38 95 GLY A O 1
#

Sequence (95 aa):
MSEITVSISYFNILASYAGTRKVEVSLPEGATLRHVVEHLDKNASQQLHQVLFQKGEFSKYIKIFLNQQLVGEGRLETPLKNGDEMMIFPAIAGG

Mean predicted aligned error: 4.23 Å

Secondary structure (DSSP, 8-state):
--EEEEEEEE-THHHHHHSSSEEEEEEETT-BHHHHHHHHHHHS-HHHHHHHEETTEE-TTEEEEETTEEPPTTGGGPBP-TT-EEEEEESS---

pLDDT: mean 88.91, std 9.35, range [41.38, 96.44]